Protein AF-A0A7I4YRG2-F1 (afdb_monomer_lite)

Organism: Haemonchus contortus (NCBI:txid6289)

Structure (mmCIF, N/CA/C/O backbone):
data_AF-A0A7I4YRG2-F1
#
_entry.id   AF-A0A7I4YRG2-F1
#
loop_
_atom_site.group_PDB
_atom_site.id
_atom_site.type_symbol
_atom_site.label_atom_id
_atom_site.label_alt_id
_atom_site.label_comp_id
_atom_site.label_asym_id
_atom_site.label_entity_id
_atom_site.label_seq_id
_atom_site.pdbx_PDB_ins_code
_atom_site.Cartn_x
_atom_site.Cartn_y
_atom_site.Cartn_z
_atom_site.occupancy
_atom_site.B_iso_or_equiv
_atom_site.auth_seq_id
_atom_site.auth_comp_id
_atom_site.auth_asym_id
_atom_site.auth_atom_id
_atom_site.pdbx_PDB_model_num
ATOM 1 N N . MET A 1 1 ? 14.420 12.578 -91.132 1.00 34.62 1 MET A N 1
ATOM 2 C CA . MET A 1 1 ? 13.721 13.794 -90.661 1.00 34.62 1 MET A CA 1
ATOM 3 C C . MET A 1 1 ? 12.398 13.355 -90.053 1.00 34.62 1 MET A C 1
ATOM 5 O O . MET A 1 1 ? 11.786 12.448 -90.597 1.00 34.62 1 MET A O 1
ATOM 9 N N . ALA A 1 2 ? 12.078 13.888 -88.875 1.00 43.38 2 ALA A N 1
ATOM 10 C CA . ALA A 1 2 ? 11.019 13.449 -87.963 1.00 43.38 2 ALA A CA 1
ATOM 11 C C . ALA A 1 2 ? 9.669 14.167 -88.197 1.00 43.38 2 ALA A C 1
ATOM 13 O O . ALA A 1 2 ? 9.571 14.981 -89.111 1.00 43.38 2 ALA A O 1
ATOM 14 N N . HIS A 1 3 ? 8.729 13.908 -87.269 1.00 30.81 3 HIS A N 1
ATOM 15 C CA . HIS A 1 3 ? 7.389 14.486 -87.008 1.00 30.81 3 HIS A CA 1
ATOM 16 C C . HIS A 1 3 ? 6.234 13.677 -87.619 1.00 30.81 3 HIS A C 1
ATOM 18 O O . HIS A 1 3 ? 6.245 13.411 -88.811 1.00 30.81 3 HIS A O 1
ATOM 24 N N . GLY A 1 4 ? 5.192 13.229 -86.909 1.00 37.81 4 GLY A N 1
ATOM 25 C CA . GLY A 1 4 ? 4.632 13.433 -85.556 1.00 37.81 4 GLY A CA 1
ATOM 26 C C . GLY A 1 4 ? 3.154 12.982 -85.668 1.00 37.81 4 GLY A C 1
ATOM 27 O O . GLY A 1 4 ? 2.581 13.121 -86.740 1.00 37.81 4 GLY A O 1
ATOM 28 N N . HIS A 1 5 ? 2.509 12.306 -84.716 1.00 42.75 5 HIS A N 1
ATOM 29 C CA . HIS A 1 5 ? 1.800 12.909 -83.584 1.00 42.75 5 HIS A CA 1
ATOM 30 C C . HIS A 1 5 ? 1.269 11.745 -82.714 1.00 42.75 5 HIS A C 1
ATOM 32 O O . HIS A 1 5 ? 0.474 10.935 -83.186 1.00 42.75 5 HIS A O 1
ATOM 38 N N . LEU A 1 6 ? 1.754 11.617 -81.478 1.00 45.16 6 LEU A N 1
ATOM 39 C CA . LEU A 1 6 ? 1.218 10.696 -80.470 1.00 45.16 6 LEU A CA 1
ATOM 40 C C . LEU A 1 6 ? 0.133 11.451 -79.696 1.00 45.16 6 LEU A C 1
ATOM 42 O O . LEU A 1 6 ? 0.400 12.550 -79.215 1.00 45.16 6 LEU A O 1
ATOM 46 N N . LEU A 1 7 ? -1.077 10.885 -79.611 1.00 44.03 7 LEU A N 1
ATOM 47 C CA . LEU A 1 7 ? -2.151 11.422 -78.772 1.00 44.03 7 LEU A CA 1
ATOM 48 C C . LEU A 1 7 ? -1.669 11.549 -77.319 1.00 44.03 7 LEU A C 1
ATOM 50 O O . LEU A 1 7 ? -1.010 10.647 -76.797 1.00 44.03 7 LEU A O 1
ATOM 54 N N . SER A 1 8 ? -2.002 12.690 -76.710 1.00 44.78 8 SER A N 1
ATOM 55 C CA . SER A 1 8 ? -1.555 13.094 -75.380 1.00 44.78 8 SER A CA 1
ATOM 56 C C . SER A 1 8 ? -2.069 12.159 -74.290 1.00 44.78 8 SER A C 1
ATOM 58 O O . SER A 1 8 ? -3.201 11.680 -74.322 1.00 44.78 8 SER A O 1
ATOM 60 N N . SER A 1 9 ? -1.219 11.953 -73.291 1.00 49.59 9 SER A N 1
ATOM 61 C CA . SER A 1 9 ? -1.452 11.132 -72.104 1.00 49.59 9 SER A CA 1
ATOM 62 C C . SER A 1 9 ? -2.393 11.794 -71.077 1.00 49.59 9 SER A C 1
ATOM 64 O O . SER A 1 9 ? -2.531 11.279 -69.966 1.00 49.59 9 SER A O 1
ATOM 66 N N . ASP A 1 10 ? -3.034 12.911 -71.440 1.00 53.72 10 ASP A N 1
ATOM 67 C CA . ASP A 1 10 ? -3.809 13.772 -70.537 1.00 53.72 10 ASP A CA 1
ATOM 68 C C . ASP A 1 10 ? -5.238 13.270 -70.255 1.00 53.72 10 ASP A C 1
ATOM 70 O O . ASP A 1 10 ? -5.791 13.576 -69.204 1.00 53.72 10 ASP A O 1
ATOM 74 N N . ASP A 1 11 ? -5.827 12.398 -71.080 1.00 44.59 11 ASP A N 1
ATOM 75 C CA . ASP A 1 11 ? -7.199 11.907 -70.825 1.00 44.59 11 ASP A CA 1
ATOM 76 C C . ASP A 1 11 ? -7.282 10.799 -69.756 1.00 44.59 11 ASP A C 1
ATOM 78 O O . ASP A 1 11 ? -8.367 10.394 -69.334 1.00 44.59 11 ASP A O 1
ATOM 82 N N . LYS A 1 12 ? -6.134 10.330 -69.250 1.00 43.69 12 LYS A N 1
ATOM 83 C CA . LYS A 1 12 ? -6.063 9.485 -68.044 1.00 43.69 12 LYS A CA 1
ATOM 84 C C . LYS A 1 12 ? -5.864 10.287 -66.754 1.00 43.69 12 LYS A C 1
ATOM 86 O O . LYS A 1 12 ? -5.838 9.687 -65.682 1.00 43.69 12 LYS A O 1
ATOM 91 N N . ALA A 1 13 ? -5.767 11.616 -66.834 1.00 50.75 13 ALA A N 1
ATOM 92 C CA . ALA A 1 13 ? -5.467 12.477 -65.691 1.00 50.75 13 ALA A CA 1
ATOM 93 C C . ALA A 1 13 ? -6.673 12.803 -64.783 1.00 50.75 13 ALA A C 1
ATOM 95 O O . ALA A 1 13 ? -6.497 13.502 -63.793 1.00 50.75 13 ALA A O 1
ATOM 96 N N . HIS A 1 14 ? -7.886 12.294 -65.051 1.00 48.03 14 HIS A N 1
ATOM 97 C CA . HIS A 1 14 ? -9.089 12.732 -64.318 1.00 48.03 14 HIS A CA 1
ATOM 98 C C . HIS A 1 14 ? -9.790 11.698 -63.422 1.00 48.03 14 HIS A C 1
ATOM 100 O O . HIS A 1 14 ? -10.758 12.062 -62.760 1.00 48.03 14 HIS A O 1
ATOM 106 N N . HIS A 1 15 ? -9.327 10.444 -63.328 1.00 38.28 15 HIS A N 1
ATOM 107 C CA . HIS A 1 15 ? -10.020 9.431 -62.504 1.00 38.28 15 HIS A CA 1
ATOM 108 C C . HIS A 1 15 ? -9.282 9.002 -61.217 1.00 38.28 15 HIS A C 1
ATOM 110 O O . HIS A 1 15 ? -9.889 8.387 -60.345 1.00 38.28 15 HIS A O 1
ATOM 116 N N . GLU A 1 16 ? -8.005 9.344 -61.027 1.00 37.53 16 GLU A N 1
ATOM 117 C CA . GLU A 1 16 ? -7.231 8.888 -59.851 1.00 37.53 16 GLU A CA 1
ATOM 118 C C . GLU A 1 16 ? -6.992 9.965 -58.773 1.00 37.53 16 GLU A C 1
ATOM 120 O O . GLU A 1 16 ? -6.269 9.727 -57.808 1.00 37.53 16 GLU A O 1
ATOM 125 N N . GLU A 1 17 ? -7.655 11.125 -58.858 1.00 44.31 17 GLU A N 1
ATOM 126 C CA . GLU A 1 17 ? -7.584 12.193 -57.839 1.00 44.31 17 GLU A CA 1
ATOM 127 C C . GLU A 1 17 ? -8.739 12.189 -56.812 1.00 44.31 17 GLU A C 1
ATOM 129 O O . GLU A 1 17 ? -8.931 13.160 -56.085 1.00 44.31 17 GLU A O 1
ATOM 134 N N . ALA A 1 18 ? -9.499 11.098 -56.674 1.00 41.16 18 ALA A N 1
ATOM 135 C CA . ALA A 1 18 ? -10.648 11.063 -55.755 1.00 41.16 18 ALA A CA 1
ATOM 136 C C . ALA A 1 18 ? -10.313 10.713 -54.284 1.00 41.16 18 ALA A C 1
ATOM 138 O O . ALA A 1 18 ? -11.161 10.874 -53.411 1.00 41.16 18 ALA A O 1
ATOM 139 N N . TRP A 1 19 ? -9.091 10.264 -53.966 1.00 37.78 19 TRP A N 1
ATOM 140 C CA . TRP A 1 19 ? -8.764 9.743 -52.621 1.00 37.78 19 TRP A CA 1
ATOM 141 C C . TRP A 1 19 ? -7.987 10.714 -51.719 1.00 37.78 19 TRP A C 1
ATOM 143 O O . TRP A 1 19 ? -7.685 10.381 -50.577 1.00 37.78 19 TRP A O 1
ATOM 153 N N . LYS A 1 20 ? -7.682 11.933 -52.184 1.00 49.69 20 LYS A N 1
ATOM 154 C CA . LYS A 1 20 ? -6.917 12.925 -51.399 1.00 49.69 20 LYS A CA 1
ATOM 155 C C . LYS A 1 20 ? -7.757 13.793 -50.448 1.00 49.69 20 LYS A C 1
ATOM 157 O O . LYS A 1 20 ? -7.194 14.677 -49.811 1.00 49.69 20 LYS A O 1
ATOM 162 N N . GLN A 1 21 ? -9.068 13.561 -50.316 1.00 48.44 21 GLN A N 1
ATOM 163 C CA . GLN A 1 21 ? -9.945 14.400 -49.477 1.00 48.44 21 GLN A CA 1
ATOM 164 C C . GLN A 1 21 ? -10.533 13.733 -48.224 1.00 48.44 21 GLN A C 1
ATOM 166 O O . GLN A 1 21 ? -11.177 14.419 -47.436 1.00 48.44 21 GLN A O 1
ATOM 171 N N . HIS A 1 22 ? -10.254 12.456 -47.950 1.00 36.62 22 HIS A N 1
ATOM 172 C CA . HIS A 1 22 ? -10.638 11.842 -46.675 1.00 36.62 22 HIS A CA 1
ATOM 173 C C . HIS A 1 22 ? -9.398 11.441 -45.885 1.00 36.62 22 HIS A C 1
ATOM 175 O O . HIS A 1 22 ? -8.725 10.458 -46.182 1.00 36.62 22 HIS A O 1
ATOM 181 N N . GLY A 1 23 ? -9.079 12.256 -44.880 1.00 49.88 23 GLY A N 1
ATOM 182 C CA . GLY A 1 23 ? -7.996 11.988 -43.955 1.00 49.88 23 GLY A CA 1
ATOM 183 C C . GLY A 1 23 ? -8.224 10.688 -43.197 1.00 49.88 23 GLY A C 1
ATOM 184 O O . GLY A 1 23 ? -9.221 10.542 -42.500 1.00 49.88 23 GLY A O 1
ATOM 185 N N . GLN A 1 24 ? -7.238 9.803 -43.268 1.00 40.94 24 GLN A N 1
ATOM 186 C CA . GLN A 1 24 ? -6.672 9.192 -42.075 1.00 40.94 24 GLN A CA 1
ATOM 187 C C . GLN A 1 24 ? -5.157 9.210 -42.242 1.00 40.94 24 GLN A C 1
ATOM 189 O O . GLN A 1 24 ? -4.564 8.414 -42.964 1.00 40.94 24 GLN A O 1
ATOM 194 N N . THR A 1 25 ? -4.532 10.182 -41.589 1.00 42.06 25 THR A N 1
ATOM 195 C CA . THR A 1 25 ? -3.114 10.148 -41.263 1.00 42.06 25 THR A CA 1
ATOM 196 C C . THR A 1 25 ? -2.920 8.989 -40.291 1.00 42.06 25 THR A C 1
ATOM 198 O O . THR A 1 25 ? -2.999 9.166 -39.077 1.00 42.06 25 THR A O 1
ATOM 201 N N . THR A 1 26 ? -2.746 7.773 -40.804 1.00 49.47 26 THR A N 1
ATOM 202 C CA . THR A 1 26 ? -2.190 6.691 -39.994 1.00 49.47 26 THR A CA 1
ATOM 203 C C . THR A 1 26 ? -0.769 7.101 -39.664 1.00 49.47 26 THR A C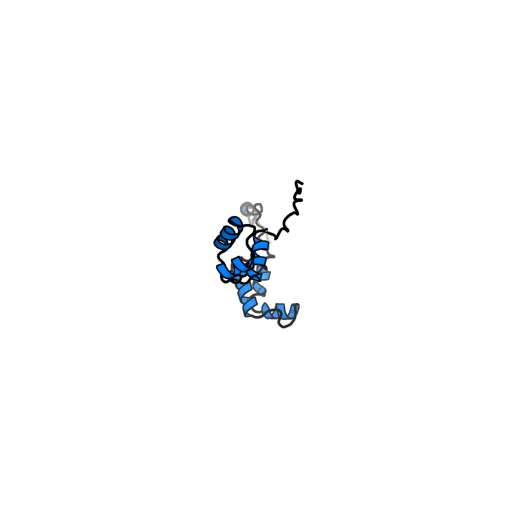 1
ATOM 205 O O . THR A 1 26 ? 0.123 7.052 -40.511 1.00 49.47 26 THR A O 1
ATOM 208 N N . ASP A 1 27 ? -0.629 7.615 -38.452 1.00 40.62 27 ASP A N 1
ATOM 209 C CA . ASP A 1 27 ? 0.589 8.093 -37.840 1.00 40.62 27 ASP A CA 1
ATOM 210 C C . ASP A 1 27 ? 1.737 7.092 -38.044 1.00 40.62 27 ASP A C 1
ATOM 212 O O . ASP A 1 27 ? 1.819 6.036 -37.410 1.00 40.62 27 ASP A O 1
ATOM 216 N N . LEU A 1 28 ? 2.640 7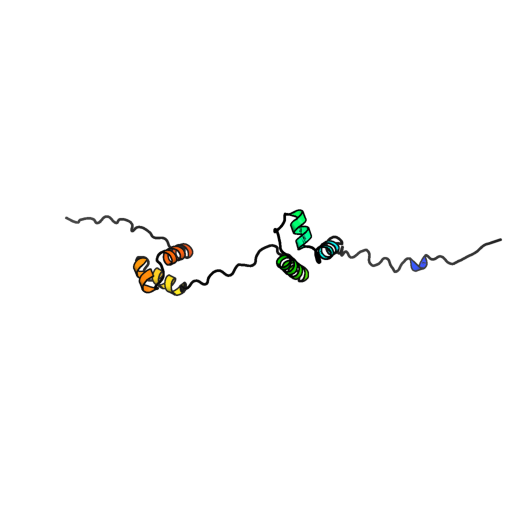.428 -38.968 1.00 43.34 28 LEU A N 1
ATOM 217 C CA . LEU A 1 28 ? 3.858 6.665 -39.232 1.00 43.34 28 LEU A CA 1
ATOM 218 C C . LEU A 1 28 ? 4.839 6.715 -38.044 1.00 43.34 28 LEU A C 1
ATOM 220 O O . LEU A 1 28 ? 5.862 6.027 -38.089 1.00 43.34 28 LEU A O 1
ATOM 224 N N . HIS A 1 29 ? 4.538 7.453 -36.966 1.00 48.69 29 HIS A N 1
ATOM 225 C CA . HIS A 1 29 ? 5.325 7.423 -35.733 1.00 48.69 29 HIS A CA 1
ATOM 226 C C . HIS A 1 29 ? 5.002 6.241 -34.807 1.00 48.69 29 HIS A C 1
ATOM 228 O O . HIS A 1 29 ? 5.831 5.930 -33.951 1.00 48.69 29 HIS A O 1
ATOM 234 N N . HIS A 1 30 ? 3.892 5.515 -34.997 1.00 46.56 30 HIS A N 1
ATOM 235 C CA . HIS A 1 30 ? 3.506 4.460 -34.045 1.00 46.56 30 HIS A CA 1
ATOM 236 C C . HIS A 1 30 ? 4.072 3.062 -34.368 1.00 46.56 30 HIS A C 1
ATOM 238 O O . HIS A 1 30 ? 4.419 2.285 -33.479 1.00 46.56 30 HIS A O 1
ATOM 244 N N . LEU A 1 31 ? 4.243 2.730 -35.651 1.00 46.78 31 LEU A N 1
ATOM 245 C CA . LEU A 1 31 ? 4.662 1.386 -36.079 1.00 46.78 31 LEU A CA 1
ATOM 246 C C . LEU A 1 31 ? 6.173 1.060 -35.958 1.00 46.78 31 LEU A C 1
ATOM 248 O O . LEU A 1 31 ? 6.493 -0.099 -35.673 1.00 46.78 31 LEU A O 1
ATOM 252 N N . PRO A 1 32 ? 7.140 1.992 -36.113 1.00 45.91 32 PRO A N 1
ATOM 253 C CA . PRO A 1 32 ? 8.558 1.632 -36.018 1.00 45.91 32 PRO A CA 1
ATOM 254 C C . PRO A 1 32 ? 9.064 1.500 -34.573 1.00 45.91 32 PRO A C 1
ATOM 256 O O . PRO A 1 32 ? 10.084 0.840 -34.351 1.00 45.91 32 PRO A O 1
ATOM 259 N N . PHE A 1 33 ? 8.369 2.087 -33.591 1.00 40.97 33 PHE A N 1
ATOM 260 C CA . PHE A 1 33 ? 8.767 2.019 -32.181 1.00 40.97 33 PHE A CA 1
ATOM 261 C C . PHE A 1 33 ? 8.583 0.604 -31.610 1.00 40.97 33 PHE A C 1
ATOM 263 O O . PHE A 1 33 ? 9.493 0.056 -30.985 1.00 40.97 33 PHE A O 1
ATOM 270 N N . GLN A 1 34 ? 7.461 -0.049 -31.931 1.00 43.66 34 GLN A N 1
ATOM 271 C CA . GLN A 1 34 ? 7.165 -1.400 -31.443 1.00 43.66 34 GLN A CA 1
ATOM 272 C C . GLN A 1 34 ? 8.064 -2.483 -32.072 1.00 43.66 34 GLN A C 1
ATOM 274 O O . GLN A 1 34 ? 8.406 -3.470 -31.422 1.00 43.66 34 GLN A O 1
ATOM 279 N N . SER A 1 35 ? 8.514 -2.305 -33.321 1.00 46.16 35 SER A N 1
ATOM 280 C CA . SER A 1 35 ? 9.322 -3.314 -34.024 1.00 46.16 35 SER A CA 1
ATOM 281 C C . SER A 1 35 ? 10.746 -3.465 -33.474 1.00 46.16 35 SER A C 1
ATOM 283 O O . SER A 1 35 ? 11.322 -4.549 -33.607 1.00 46.16 35 SER A O 1
ATOM 285 N N . LYS A 1 36 ? 11.343 -2.405 -32.909 1.00 50.62 36 LYS A N 1
ATOM 286 C CA . LYS A 1 36 ? 12.752 -2.420 -32.471 1.00 50.62 36 LYS A CA 1
ATOM 287 C C . LYS A 1 36 ? 12.942 -2.919 -31.038 1.00 50.62 36 LYS A C 1
ATOM 289 O O . LYS A 1 36 ? 13.986 -3.498 -30.754 1.00 50.62 36 LYS A O 1
ATOM 294 N N . LEU A 1 37 ? 11.935 -2.795 -30.168 1.00 56.78 37 LEU A N 1
ATOM 295 C CA . LEU A 1 37 ? 12.024 -3.290 -28.787 1.00 56.78 37 LEU A CA 1
ATOM 296 C C . LEU A 1 37 ? 12.036 -4.830 -28.693 1.00 56.78 37 LEU A C 1
ATOM 298 O O . LEU A 1 37 ? 12.637 -5.393 -27.782 1.00 56.78 37 LEU A O 1
ATOM 302 N N . GLY A 1 38 ? 11.400 -5.542 -29.627 1.00 59.94 38 GLY A N 1
ATOM 303 C CA . GLY A 1 38 ? 10.950 -6.920 -29.382 1.00 59.94 38 GLY A CA 1
ATOM 304 C C . GLY A 1 38 ? 12.022 -7.983 -29.094 1.00 59.94 38 GLY A C 1
ATOM 305 O O . GLY A 1 38 ? 11.692 -8.999 -28.490 1.00 59.94 38 GLY A O 1
ATOM 306 N N . ARG A 1 39 ? 13.287 -7.796 -29.506 1.00 62.28 39 ARG A N 1
ATOM 307 C CA . ARG A 1 39 ? 14.325 -8.842 -29.355 1.00 62.28 39 ARG A CA 1
ATOM 308 C C . ARG A 1 39 ? 15.362 -8.558 -28.267 1.00 62.28 39 ARG A C 1
ATOM 310 O O . ARG A 1 39 ? 15.890 -9.502 -27.699 1.00 62.28 39 ARG A O 1
ATOM 317 N N . ASN A 1 40 ? 15.617 -7.283 -27.965 1.00 80.12 40 ASN A N 1
ATOM 318 C CA . ASN A 1 40 ? 16.655 -6.853 -27.022 1.00 80.12 40 ASN A CA 1
ATOM 319 C C . ASN A 1 40 ? 16.163 -5.816 -25.996 1.00 80.12 40 ASN A C 1
ATOM 321 O O . ASN A 1 40 ? 16.997 -5.254 -25.294 1.00 80.12 40 ASN A O 1
ATOM 325 N N . ALA A 1 41 ? 14.849 -5.582 -25.846 1.00 82.38 41 ALA A N 1
ATOM 326 C CA . ALA A 1 41 ? 14.307 -4.561 -24.936 1.00 82.38 41 ALA A CA 1
ATOM 327 C C . ALA A 1 41 ? 14.952 -4.576 -23.544 1.00 82.38 41 ALA A C 1
ATOM 329 O O . ALA A 1 41 ? 15.355 -3.532 -23.049 1.00 82.38 41 ALA A O 1
ATOM 330 N N . ALA A 1 42 ? 15.114 -5.751 -22.927 1.00 86.44 42 ALA A N 1
ATOM 331 C CA . ALA A 1 42 ? 15.745 -5.838 -21.611 1.00 86.44 42 ALA A CA 1
ATOM 332 C C . ALA A 1 42 ? 17.198 -5.333 -21.611 1.00 86.44 42 ALA A C 1
ATOM 334 O O . ALA A 1 42 ? 17.615 -4.649 -20.680 1.00 86.44 42 ALA A O 1
ATOM 335 N N . ARG A 1 43 ? 17.968 -5.636 -22.662 1.00 88.69 43 ARG A N 1
ATOM 336 C CA . ARG A 1 43 ? 19.345 -5.157 -22.828 1.00 88.69 43 ARG A CA 1
ATOM 337 C C . ARG A 1 43 ? 19.377 -3.648 -23.047 1.00 88.69 43 ARG A C 1
ATOM 339 O O . ARG A 1 43 ? 20.158 -2.977 -22.385 1.00 88.69 43 ARG A O 1
ATOM 346 N N . ASP A 1 44 ? 18.538 -3.130 -23.934 1.00 88.38 44 ASP A N 1
ATOM 347 C CA . ASP A 1 44 ? 18.525 -1.706 -24.279 1.00 88.38 44 ASP A CA 1
ATOM 348 C C . ASP A 1 44 ? 18.082 -0.852 -23.080 1.00 88.38 44 ASP A C 1
ATOM 350 O O . ASP A 1 44 ? 18.707 0.163 -22.774 1.00 88.38 44 ASP A O 1
ATOM 354 N N . ILE A 1 45 ? 17.082 -1.323 -22.323 1.00 86.06 45 ILE A N 1
ATOM 355 C CA . ILE A 1 45 ? 16.642 -0.706 -21.063 1.00 86.06 45 ILE A CA 1
ATOM 356 C C . ILE A 1 45 ? 17.770 -0.737 -20.029 1.00 86.06 45 ILE A C 1
ATOM 358 O O . ILE A 1 45 ? 18.061 0.282 -19.410 1.00 86.06 45 ILE A O 1
ATOM 362 N N . ASN A 1 46 ? 18.452 -1.870 -19.859 1.00 90.06 46 ASN A N 1
ATOM 363 C CA . ASN A 1 46 ? 19.554 -1.960 -18.901 1.00 90.06 46 ASN A CA 1
ATOM 364 C C . ASN A 1 46 ? 20.772 -1.106 -19.305 1.00 90.06 46 ASN A C 1
ATOM 366 O O . ASN A 1 46 ? 21.498 -0.629 -18.437 1.00 90.06 46 ASN A O 1
ATOM 370 N N . ILE A 1 47 ? 21.005 -0.877 -20.602 1.00 91.19 47 ILE A N 1
ATOM 371 C CA . ILE A 1 47 ? 22.043 0.052 -21.078 1.00 91.19 47 ILE A CA 1
ATOM 372 C C . ILE A 1 47 ? 21.651 1.503 -20.773 1.00 91.19 47 ILE A C 1
ATOM 374 O O . ILE A 1 47 ? 22.494 2.275 -20.325 1.00 91.19 47 ILE A O 1
ATOM 378 N N . ALA A 1 48 ? 20.389 1.873 -20.999 1.00 91.62 48 ALA A N 1
ATOM 379 C CA . ALA A 1 48 ? 19.914 3.243 -20.813 1.00 91.62 48 ALA A CA 1
ATOM 380 C C . ALA A 1 48 ? 19.720 3.630 -19.335 1.00 91.62 48 ALA A C 1
ATOM 382 O O . ALA A 1 48 ? 19.996 4.766 -18.959 1.00 91.62 48 ALA A O 1
ATOM 383 N N . PHE A 1 49 ? 19.255 2.694 -18.503 1.00 90.38 49 PHE A N 1
ATOM 384 C CA . PHE A 1 49 ? 18.806 2.964 -17.131 1.00 90.38 49 PHE A CA 1
ATOM 385 C C . PHE A 1 49 ? 19.628 2.250 -16.051 1.00 90.38 49 PHE A C 1
ATOM 387 O O . PHE A 1 49 ? 19.346 2.410 -14.867 1.00 90.38 49 PHE A O 1
ATOM 394 N N . GLY A 1 50 ? 20.633 1.463 -16.433 1.00 92.44 50 GLY A N 1
ATOM 395 C CA . GLY A 1 50 ? 21.501 0.738 -15.508 1.00 92.44 50 GLY A CA 1
ATOM 396 C C . GLY A 1 50 ? 21.254 -0.769 -15.487 1.00 92.44 50 GLY A C 1
ATOM 397 O O . GLY A 1 50 ? 20.159 -1.272 -15.747 1.00 92.44 50 GLY A O 1
ATOM 398 N N . PHE A 1 51 ? 22.317 -1.514 -15.185 1.00 91.44 51 PHE A N 1
ATOM 399 C CA . PHE A 1 51 ? 22.257 -2.967 -15.130 1.00 91.44 51 PHE A CA 1
ATOM 400 C C . PHE A 1 51 ? 21.310 -3.433 -14.017 1.00 91.44 51 PHE A C 1
ATOM 402 O O . PHE A 1 51 ? 21.435 -3.006 -12.873 1.00 91.44 51 PHE A O 1
ATOM 409 N N . GLY A 1 52 ? 20.389 -4.338 -14.353 1.00 90.50 52 GLY A N 1
ATOM 410 C CA . GLY A 1 52 ? 19.418 -4.890 -13.406 1.00 90.50 52 GLY A CA 1
ATOM 411 C C . GLY A 1 52 ? 18.097 -4.122 -13.316 1.00 90.50 52 GLY A C 1
ATOM 412 O O . GLY A 1 52 ? 17.208 -4.571 -12.597 1.00 90.50 52 GLY A O 1
ATOM 413 N N . THR A 1 53 ? 17.926 -3.031 -14.069 1.00 91.12 53 THR A N 1
ATOM 414 C CA . THR A 1 53 ? 16.662 -2.275 -14.134 1.00 91.12 53 THR A CA 1
ATOM 415 C C . THR A 1 53 ? 15.491 -3.136 -14.600 1.00 91.12 53 THR A C 1
ATOM 417 O O . THR A 1 53 ? 14.376 -3.012 -14.099 1.00 91.12 53 THR A O 1
ATOM 420 N N . THR A 1 54 ? 15.725 -4.040 -15.547 1.00 90.00 54 THR A N 1
ATOM 421 C CA . THR A 1 54 ? 14.725 -5.022 -15.959 1.00 90.00 54 THR A CA 1
ATOM 422 C C . THR A 1 54 ? 15.375 -6.346 -16.330 1.00 90.00 54 THR A C 1
ATOM 424 O O . THR A 1 54 ? 16.565 -6.422 -16.645 1.00 90.00 54 THR A O 1
ATOM 427 N N . ASN A 1 55 ? 14.585 -7.414 -16.316 1.00 90.94 55 ASN A N 1
ATOM 428 C CA . ASN A 1 55 ? 15.007 -8.719 -16.808 1.00 90.94 55 ASN A CA 1
ATOM 429 C C . ASN A 1 55 ? 14.210 -9.109 -18.057 1.00 90.94 55 ASN A C 1
ATOM 431 O O . ASN A 1 55 ? 13.177 -8.518 -18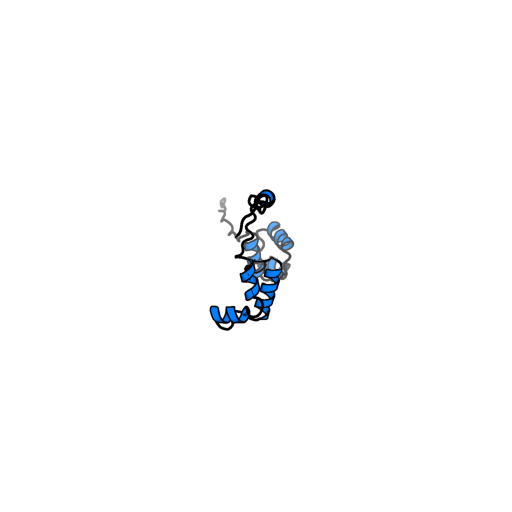.383 1.00 90.94 55 ASN A O 1
ATOM 435 N N . GLU A 1 56 ? 14.705 -10.122 -18.764 1.00 89.50 56 GLU A N 1
ATOM 436 C CA . GLU A 1 56 ? 14.123 -10.569 -20.028 1.00 89.50 56 GLU A CA 1
ATOM 437 C C . GLU A 1 56 ? 12.654 -10.987 -19.883 1.00 89.50 56 GLU A C 1
ATOM 439 O O . GLU A 1 56 ? 11.821 -10.611 -20.704 1.00 89.50 56 GLU A O 1
ATOM 444 N N . ARG A 1 57 ? 12.308 -11.680 -18.792 1.00 90.25 57 ARG A N 1
ATOM 445 C CA . ARG A 1 57 ? 10.939 -12.134 -18.523 1.00 90.25 57 ARG A CA 1
ATOM 446 C C . ARG A 1 57 ? 9.970 -10.961 -18.367 1.00 90.25 57 ARG A C 1
ATOM 448 O O . ARG A 1 57 ? 8.874 -11.000 -18.924 1.00 90.25 57 ARG A O 1
ATOM 455 N N . THR A 1 58 ? 10.367 -9.923 -17.634 1.00 89.31 58 THR A N 1
ATOM 456 C CA . THR A 1 58 ? 9.561 -8.709 -17.450 1.00 89.31 58 THR A CA 1
ATOM 457 C C . THR A 1 58 ? 9.382 -7.965 -18.771 1.00 89.31 58 THR A C 1
ATOM 459 O O . THR A 1 58 ? 8.258 -7.592 -19.109 1.00 89.31 58 THR A O 1
ATOM 462 N N . ALA A 1 59 ? 10.458 -7.801 -19.548 1.00 88.62 59 ALA A N 1
ATOM 463 C CA . ALA A 1 59 ? 10.403 -7.128 -20.845 1.00 88.62 59 ALA A CA 1
ATOM 464 C C . ALA A 1 59 ? 9.516 -7.879 -21.854 1.00 88.62 59 ALA A C 1
ATOM 466 O O . ALA A 1 59 ? 8.693 -7.262 -22.525 1.00 88.62 59 ALA A O 1
ATOM 467 N N . GLN A 1 60 ? 9.624 -9.210 -21.919 1.00 88.50 60 GLN A N 1
ATOM 468 C CA . GLN A 1 60 ? 8.773 -10.044 -22.772 1.00 88.50 60 GLN A CA 1
ATOM 469 C C . GLN A 1 60 ? 7.294 -9.965 -22.367 1.00 88.50 60 GLN A C 1
ATOM 471 O O . GLN A 1 60 ? 6.429 -9.876 -23.239 1.00 88.50 60 GLN A O 1
ATOM 476 N N . ARG A 1 61 ? 6.992 -9.971 -21.059 1.00 89.25 61 ARG A N 1
ATOM 477 C CA . ARG A 1 61 ? 5.615 -9.830 -20.558 1.00 89.25 61 ARG A CA 1
ATOM 478 C C . ARG A 1 61 ? 5.005 -8.492 -20.980 1.00 89.25 61 ARG A C 1
ATOM 480 O O . ARG A 1 61 ? 3.952 -8.498 -21.607 1.00 89.25 61 ARG A O 1
ATOM 487 N N . ARG A 1 62 ? 5.700 -7.378 -20.724 1.00 89.19 62 ARG A N 1
ATOM 488 C CA . ARG A 1 62 ? 5.248 -6.036 -21.136 1.00 89.19 62 ARG A CA 1
ATOM 489 C C . ARG A 1 62 ? 5.096 -5.928 -22.653 1.00 89.19 62 ARG A C 1
ATOM 491 O O . ARG A 1 62 ? 4.101 -5.413 -23.139 1.00 89.19 62 ARG A O 1
ATOM 498 N N . PHE A 1 63 ? 6.023 -6.501 -23.423 1.00 86.19 63 PHE A N 1
ATOM 499 C CA . PHE A 1 63 ? 5.907 -6.526 -24.882 1.00 86.19 63 PHE A CA 1
ATOM 500 C C . PHE A 1 63 ? 4.664 -7.288 -25.369 1.00 86.19 63 PHE A C 1
ATOM 502 O O . PHE A 1 63 ? 4.048 -6.902 -26.361 1.00 86.19 63 PHE A O 1
ATOM 509 N N . LYS A 1 64 ? 4.272 -8.363 -24.673 1.00 88.00 64 LYS A N 1
ATOM 510 C CA . LYS A 1 64 ? 3.034 -9.096 -24.963 1.00 88.00 64 LYS A CA 1
ATOM 511 C C . LYS A 1 64 ? 1.789 -8.256 -24.655 1.00 88.00 64 LYS A C 1
ATOM 513 O O . LYS A 1 64 ? 0.868 -8.273 -25.463 1.00 88.00 64 LYS A O 1
ATOM 518 N N . GLU A 1 65 ? 1.769 -7.541 -23.532 1.00 87.44 65 GLU A N 1
ATOM 519 C CA . GLU A 1 65 ? 0.685 -6.613 -23.161 1.00 87.44 65 GLU A CA 1
ATOM 520 C C . GLU A 1 65 ? 0.543 -5.494 -24.207 1.00 87.44 65 GLU A C 1
ATOM 522 O O . GLU A 1 65 ? -0.530 -5.344 -24.793 1.00 87.44 65 GLU A O 1
ATOM 527 N N . PHE A 1 66 ? 1.654 -4.858 -24.598 1.00 86.31 66 PHE A N 1
ATOM 528 C CA . PHE A 1 66 ? 1.676 -3.846 -25.663 1.00 86.31 66 PHE A CA 1
ATOM 529 C C . PHE A 1 66 ? 1.157 -4.377 -27.003 1.00 86.31 66 PHE A C 1
ATOM 531 O O . PHE A 1 66 ? 0.376 -3.718 -27.685 1.00 86.31 66 PHE A O 1
ATOM 538 N N . ARG A 1 67 ? 1.534 -5.604 -27.382 1.00 86.62 67 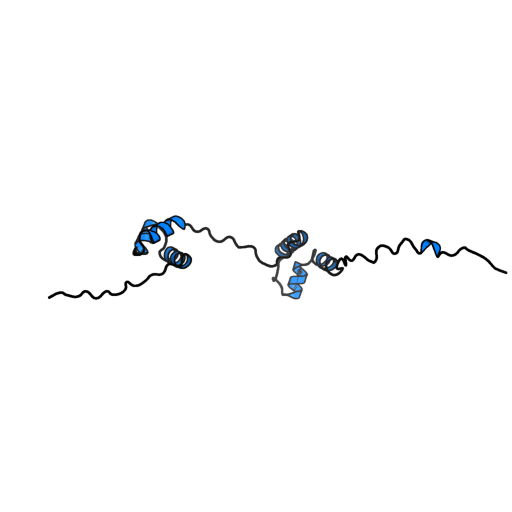ARG A N 1
ATOM 539 C CA . ARG A 1 67 ? 1.026 -6.266 -28.599 1.00 86.62 67 ARG A CA 1
ATOM 540 C C . ARG A 1 67 ? -0.474 -6.558 -28.547 1.00 86.62 67 ARG A C 1
ATOM 542 O O . ARG A 1 67 ? -1.088 -6.684 -29.603 1.00 86.62 67 ARG A O 1
ATOM 549 N N . ASN A 1 68 ? -1.037 -6.685 -27.349 1.00 88.88 68 ASN A N 1
ATOM 550 C CA . ASN A 1 68 ? -2.467 -6.869 -27.128 1.00 88.88 68 ASN A CA 1
ATOM 551 C C . ASN A 1 68 ? -3.225 -5.529 -27.031 1.00 88.88 68 ASN A C 1
ATOM 553 O O . ASN A 1 68 ? -4.440 -5.552 -26.853 1.00 88.88 68 ASN A O 1
ATOM 557 N N . GLY A 1 69 ? -2.533 -4.390 -27.171 1.00 87.50 69 GLY A N 1
ATOM 558 C CA . GLY A 1 69 ? -3.112 -3.046 -27.098 1.00 87.50 69 GLY A CA 1
ATOM 559 C C . GLY A 1 69 ? -3.235 -2.483 -25.681 1.00 87.50 69 GLY A C 1
ATOM 560 O O . GLY A 1 69 ? -3.807 -1.410 -25.517 1.00 87.50 69 GLY A O 1
ATOM 561 N N . ASP A 1 70 ? -2.710 -3.181 -24.669 1.00 88.12 70 ASP A N 1
ATOM 562 C CA . ASP A 1 70 ? -2.605 -2.649 -23.313 1.00 88.12 70 ASP A CA 1
ATOM 563 C C . ASP A 1 70 ? -1.265 -1.930 -23.151 1.00 88.12 70 ASP A C 1
ATOM 565 O O . ASP A 1 70 ? -0.219 -2.557 -22.989 1.00 88.12 70 ASP A O 1
ATOM 569 N N . GLU A 1 71 ? -1.312 -0.603 -23.250 1.00 87.38 71 GLU A N 1
ATOM 570 C CA . GLU A 1 71 ? -0.163 0.296 -23.111 1.00 87.38 71 GLU A CA 1
ATOM 571 C C . GLU A 1 71 ? -0.021 0.876 -21.696 1.00 87.38 71 GLU A C 1
ATOM 573 O O . GLU A 1 71 ? 0.830 1.739 -21.462 1.00 87.38 71 GLU A O 1
ATOM 578 N N . SER A 1 72 ? -0.822 0.398 -20.736 1.00 89.38 72 SER A N 1
ATOM 579 C CA . SER A 1 72 ? -0.761 0.864 -19.354 1.00 89.38 72 SER A CA 1
ATOM 580 C C . SER A 1 72 ? 0.578 0.514 -18.701 1.00 89.38 72 SER A C 1
ATOM 582 O O . SER A 1 72 ? 1.018 -0.638 -18.670 1.00 89.38 72 SER A O 1
ATOM 584 N N . LEU A 1 73 ? 1.231 1.529 -18.132 1.00 87.25 73 LEU A N 1
ATOM 585 C CA . LEU A 1 73 ? 2.427 1.348 -17.306 1.00 87.25 73 LEU A CA 1
ATOM 586 C C . LEU A 1 73 ? 2.091 1.105 -15.833 1.00 87.25 73 LEU A C 1
ATOM 588 O O . LEU A 1 73 ? 2.971 0.678 -15.082 1.00 87.25 73 LEU A O 1
ATOM 592 N N . GLU A 1 74 ? 0.846 1.363 -15.432 1.00 89.94 74 GLU A N 1
ATOM 593 C CA . GLU A 1 74 ? 0.390 1.146 -14.066 1.00 89.94 74 GLU A CA 1
ATOM 594 C C . GLU A 1 74 ? 0.400 -0.348 -13.730 1.00 89.94 74 GLU A C 1
ATOM 596 O O . GLU A 1 74 ? 0.210 -1.214 -14.590 1.00 89.94 74 GLU A O 1
ATOM 601 N N . ASP A 1 75 ? 0.671 -0.653 -12.465 1.00 86.00 75 ASP A N 1
ATOM 602 C CA . ASP A 1 75 ? 0.452 -1.997 -11.946 1.00 86.00 75 ASP A CA 1
ATOM 603 C C . ASP A 1 75 ? -1.055 -2.200 -11.753 1.00 86.00 75 ASP A C 1
ATOM 605 O O . ASP A 1 75 ? -1.749 -1.331 -11.218 1.00 86.00 75 ASP A O 1
ATOM 609 N N . ASP A 1 76 ? -1.547 -3.385 -12.115 1.00 85.94 76 ASP A N 1
ATOM 610 C CA . ASP A 1 76 ? -2.887 -3.805 -11.721 1.00 85.94 76 ASP A CA 1
ATOM 611 C C . ASP A 1 76 ? -3.049 -3.716 -10.203 1.00 85.94 76 ASP A C 1
ATOM 613 O O . ASP A 1 76 ? -2.086 -3.876 -9.437 1.00 85.94 76 ASP A O 1
ATOM 617 N N . SER A 1 77 ? -4.295 -3.526 -9.757 1.00 86.06 77 SER A N 1
ATOM 618 C CA . SER A 1 77 ? -4.621 -3.565 -8.336 1.00 86.06 77 SER A CA 1
ATOM 619 C C . SER A 1 77 ? -4.054 -4.846 -7.730 1.00 86.06 77 SER A C 1
ATOM 621 O O . SER A 1 77 ? -4.505 -5.956 -8.034 1.00 86.06 77 SER A O 1
ATOM 623 N N . ARG A 1 78 ? -3.034 -4.704 -6.883 1.00 85.69 78 ARG A N 1
ATOM 624 C CA . ARG A 1 78 ? -2.431 -5.853 -6.221 1.00 85.69 78 ARG A CA 1
ATOM 625 C C . ARG A 1 78 ? -3.483 -6.448 -5.300 1.00 85.69 78 ARG A C 1
ATOM 627 O O . ARG A 1 78 ? -3.988 -5.758 -4.418 1.00 85.69 78 ARG A O 1
ATOM 634 N N . GLY A 1 79 ? -3.801 -7.725 -5.503 1.00 83.94 79 GLY A N 1
ATOM 635 C CA . GLY A 1 79 ? -4.617 -8.473 -4.556 1.00 83.94 79 GLY A CA 1
ATOM 636 C C . GLY A 1 79 ? -3.962 -8.396 -3.179 1.00 83.94 79 GLY A C 1
ATOM 637 O O . GLY A 1 79 ? -2.841 -8.872 -2.993 1.00 83.94 79 GLY A O 1
ATOM 638 N N . GLY A 1 80 ? -4.629 -7.727 -2.240 1.00 82.88 80 GLY A N 1
ATOM 639 C CA . GLY A 1 80 ? -4.197 -7.675 -0.851 1.00 82.88 80 GLY A CA 1
ATOM 640 C C . GLY A 1 80 ? -4.351 -9.035 -0.174 1.00 82.88 80 GLY A C 1
ATOM 641 O O . GLY A 1 80 ? -4.962 -9.961 -0.711 1.00 82.88 80 GLY A O 1
ATOM 642 N N . ARG A 1 81 ? -3.812 -9.156 1.042 1.00 81.06 81 ARG A N 1
ATOM 643 C CA . ARG A 1 81 ? -4.126 -10.304 1.895 1.00 81.06 81 ARG A CA 1
ATOM 644 C C . ARG A 1 81 ? -5.634 -10.278 2.201 1.00 81.06 81 ARG A C 1
ATOM 646 O O . ARG A 1 81 ? -6.110 -9.223 2.618 1.00 81.06 81 ARG A O 1
ATOM 653 N N . PRO A 1 82 ? -6.366 -11.394 2.030 1.00 72.50 82 PRO A N 1
ATOM 654 C CA . PRO A 1 82 ? -7.753 -11.482 2.474 1.00 72.50 82 PRO A CA 1
ATOM 655 C C . PRO A 1 82 ? -7.849 -11.132 3.963 1.00 72.50 82 PRO A C 1
ATOM 657 O O . PRO A 1 82 ? -7.008 -11.576 4.750 1.00 72.50 82 PRO A O 1
ATOM 660 N N . SER A 1 83 ? -8.832 -10.321 4.354 1.00 71.12 83 SER A N 1
ATOM 661 C CA . SER A 1 83 ? -9.126 -10.113 5.770 1.00 71.12 83 SER A CA 1
ATOM 662 C C . SER A 1 83 ? -9.789 -11.371 6.323 1.00 71.12 83 SER A C 1
ATOM 664 O O . SER A 1 83 ? -10.794 -11.823 5.787 1.00 71.12 83 SER A O 1
ATOM 666 N N . ASP A 1 84 ? -9.250 -11.914 7.415 1.00 71.62 84 ASP A N 1
ATOM 667 C CA . ASP A 1 84 ? -9.857 -13.053 8.127 1.00 71.62 84 ASP A CA 1
ATOM 668 C C . ASP A 1 84 ? -11.129 -12.650 8.906 1.00 71.62 84 ASP A C 1
ATOM 670 O O . ASP A 1 84 ? -11.781 -13.491 9.515 1.00 71.62 84 ASP A O 1
ATOM 674 N N . VAL A 1 85 ? -11.467 -11.356 8.921 1.00 72.75 85 VAL A N 1
ATOM 675 C CA . VAL A 1 85 ? -12.595 -10.788 9.665 1.00 72.75 85 VAL A CA 1
ATOM 676 C C . VAL A 1 85 ? -13.770 -10.574 8.722 1.00 72.75 85 VAL A C 1
ATOM 678 O O . VAL A 1 85 ? -13.608 -9.931 7.682 1.00 72.75 85 VAL A O 1
ATOM 681 N N . ASP A 1 86 ? -14.946 -11.070 9.110 1.00 80.19 86 ASP A N 1
ATOM 682 C CA . ASP A 1 86 ? -16.204 -10.680 8.481 1.00 80.19 86 ASP A CA 1
ATOM 683 C C . ASP A 1 86 ? -16.524 -9.226 8.863 1.00 80.19 86 ASP A C 1
ATOM 685 O O . ASP A 1 86 ? -16.841 -8.888 10.010 1.00 80.19 86 ASP A O 1
ATOM 689 N N . ASN A 1 87 ? -16.391 -8.346 7.873 1.00 76.12 87 ASN A N 1
ATOM 690 C CA . ASN A 1 87 ? -16.619 -6.920 8.036 1.00 76.12 87 ASN A CA 1
ATOM 691 C C . ASN A 1 87 ? -18.080 -6.603 8.376 1.00 76.12 87 ASN A C 1
ATOM 693 O O . ASN A 1 87 ? -18.322 -5.581 9.019 1.00 76.12 87 ASN A O 1
ATOM 697 N N . ASP A 1 88 ? -19.039 -7.437 7.980 1.00 83.06 88 ASP A N 1
ATOM 698 C CA . ASP A 1 88 ? -20.453 -7.200 8.265 1.00 83.06 88 ASP A CA 1
ATOM 699 C C . ASP A 1 88 ? -20.793 -7.586 9.711 1.00 83.06 88 ASP A C 1
ATOM 701 O O . ASP A 1 88 ? -21.515 -6.852 10.394 1.00 83.06 88 ASP A O 1
ATOM 705 N N . GLU A 1 89 ? -20.198 -8.667 10.224 1.00 83.38 89 GLU A N 1
ATOM 706 C CA . GLU A 1 89 ? -20.353 -9.096 11.620 1.00 83.38 89 GLU A CA 1
ATOM 707 C C . GLU A 1 89 ? -19.793 -8.052 12.597 1.00 83.38 89 GLU A C 1
ATOM 709 O O . GLU A 1 89 ? -20.473 -7.626 13.540 1.00 83.38 89 GLU A O 1
ATOM 714 N N . LEU A 1 90 ? -18.573 -7.569 12.342 1.00 81.88 90 LEU A N 1
ATOM 715 C CA . LEU A 1 90 ? -17.949 -6.544 13.177 1.00 81.88 90 LEU A CA 1
ATOM 716 C C . LEU A 1 90 ? -18.731 -5.222 13.127 1.00 81.88 90 LEU A C 1
ATOM 718 O O . LEU A 1 90 ? -18.895 -4.560 14.157 1.00 81.88 90 LEU A O 1
ATOM 722 N N . LYS A 1 91 ? -19.273 -4.852 11.960 1.00 84.88 91 LYS A N 1
ATOM 723 C CA . LYS A 1 91 ? -20.137 -3.673 11.828 1.00 84.88 91 LYS A CA 1
ATOM 724 C C . LYS A 1 91 ? -21.415 -3.814 12.652 1.00 84.88 91 LYS A C 1
ATOM 726 O O . LYS A 1 91 ? -21.752 -2.890 13.395 1.00 84.88 91 LYS A O 1
ATOM 731 N N . ALA A 1 92 ? -22.089 -4.960 12.563 1.00 86.50 92 ALA A N 1
ATOM 732 C CA . ALA A 1 92 ? -23.316 -5.230 13.307 1.00 86.50 92 ALA A CA 1
ATOM 733 C C . ALA A 1 92 ? -23.092 -5.157 14.827 1.00 86.50 92 ALA A C 1
ATOM 735 O O . ALA A 1 92 ? -23.889 -4.543 15.539 1.00 86.50 92 ALA A O 1
ATOM 736 N N . LEU A 1 93 ? -21.977 -5.707 15.324 1.00 84.50 93 LEU A N 1
ATOM 737 C CA . LEU A 1 93 ? -21.608 -5.642 16.744 1.00 84.50 93 LEU A CA 1
ATOM 738 C C . LEU A 1 93 ? -21.386 -4.202 17.227 1.00 84.50 93 LEU A C 1
ATOM 740 O O . LEU A 1 93 ? -21.895 -3.811 18.281 1.00 84.50 93 LEU A O 1
ATOM 744 N N . VAL A 1 94 ? -20.657 -3.396 16.450 1.00 83.00 94 VAL A N 1
ATOM 745 C CA . VAL A 1 94 ? -20.363 -1.995 16.800 1.00 83.00 94 VAL A CA 1
ATOM 746 C C . VAL A 1 94 ? -21.615 -1.115 16.732 1.00 83.00 94 VAL A C 1
ATOM 748 O O . VAL A 1 94 ? -21.766 -0.195 17.538 1.00 83.00 94 VAL A O 1
ATOM 751 N N . GLU A 1 95 ? -22.526 -1.373 15.793 1.00 84.69 95 GLU A N 1
ATOM 752 C CA . GLU A 1 95 ? -23.801 -0.652 15.699 1.00 84.69 95 GLU A CA 1
ATOM 753 C C . GLU A 1 95 ? -24.774 -1.035 16.821 1.00 84.69 95 GLU A C 1
ATOM 755 O O . GLU A 1 95 ? -25.442 -0.153 17.364 1.00 84.69 95 GLU A O 1
ATOM 760 N N . ALA A 1 96 ? -24.813 -2.312 17.215 1.00 86.69 96 ALA A N 1
ATOM 761 C CA . ALA A 1 96 ? -25.651 -2.788 18.314 1.00 86.69 96 ALA A CA 1
ATOM 762 C C . ALA A 1 96 ? -25.211 -2.222 19.674 1.00 86.69 96 ALA A C 1
ATOM 764 O O . ALA A 1 96 ? -26.056 -1.876 20.503 1.00 86.69 96 ALA A O 1
ATOM 765 N N . ASN A 1 97 ? -23.899 -2.100 19.909 1.00 83.31 97 ASN A N 1
ATOM 766 C CA . ASN A 1 97 ? -23.370 -1.509 21.134 1.00 83.31 97 ASN A CA 1
ATOM 767 C C . ASN A 1 97 ? -22.149 -0.605 20.871 1.00 83.31 97 ASN A C 1
ATOM 769 O O . ASN A 1 97 ? -21.003 -1.043 20.983 1.00 83.31 97 ASN A O 1
ATOM 773 N N . PRO A 1 98 ? -22.364 0.702 20.637 1.00 77.38 98 PRO A N 1
ATOM 774 C CA . PRO A 1 98 ? -21.281 1.653 20.376 1.00 77.38 98 PRO A CA 1
ATOM 775 C C . PRO A 1 98 ? -20.340 1.905 21.563 1.00 77.38 98 PRO A C 1
ATOM 777 O O . PRO A 1 98 ? -19.334 2.593 21.405 1.00 77.38 98 PRO A O 1
ATOM 780 N N . ARG A 1 99 ? -20.688 1.424 22.765 1.00 76.94 99 ARG A N 1
ATOM 781 C CA . ARG A 1 99 ? -19.885 1.568 23.991 1.00 76.94 99 ARG A CA 1
ATOM 782 C C . ARG A 1 99 ? -19.111 0.297 24.341 1.00 76.94 99 ARG A C 1
ATOM 784 O O . ARG A 1 99 ? -18.522 0.235 25.418 1.00 76.94 99 ARG A O 1
ATOM 791 N N . MET A 1 100 ? -19.152 -0.720 23.482 1.00 81.12 100 MET A N 1
ATOM 792 C CA . MET A 1 100 ? -18.486 -1.989 23.748 1.00 81.12 100 MET A CA 1
ATOM 793 C C . MET A 1 100 ? -16.965 -1.825 23.730 1.00 81.12 100 MET A C 1
ATOM 795 O O . MET A 1 100 ? -16.414 -1.070 22.927 1.00 81.12 100 MET A O 1
ATOM 799 N N . ILE A 1 101 ? -16.285 -2.523 24.638 1.00 83.00 101 ILE A N 1
ATOM 800 C CA . ILE A 1 101 ? -14.836 -2.413 24.803 1.00 83.00 101 ILE A CA 1
ATOM 801 C C . ILE A 1 101 ? -14.155 -3.201 23.675 1.00 83.00 101 ILE A C 1
ATOM 803 O O . ILE A 1 101 ? -14.551 -4.328 23.374 1.00 83.00 101 ILE A O 1
ATOM 807 N N . LEU A 1 102 ? -13.092 -2.649 23.072 1.00 84.00 102 LEU A N 1
ATOM 808 C CA . LEU A 1 102 ? -12.323 -3.332 22.017 1.00 84.00 102 LEU A CA 1
ATOM 809 C C . LEU A 1 102 ? -11.831 -4.730 22.433 1.00 84.00 102 LEU A C 1
ATOM 811 O O . LEU A 1 102 ? -11.759 -5.618 21.589 1.00 84.00 102 LEU A O 1
ATOM 815 N N . MET A 1 103 ? -11.496 -4.934 23.713 1.00 85.62 103 MET A N 1
ATOM 816 C CA . MET A 1 103 ? -11.099 -6.247 24.245 1.00 85.62 103 MET A CA 1
ATOM 817 C C . MET A 1 103 ? -12.220 -7.287 24.163 1.00 85.62 103 MET A C 1
ATOM 819 O O . MET A 1 103 ? -11.945 -8.445 23.849 1.00 85.62 103 MET A O 1
ATOM 823 N N . ASP A 1 104 ? -13.465 -6.885 24.412 1.00 86.62 104 ASP A N 1
ATOM 824 C CA . ASP A 1 104 ? -14.615 -7.791 24.361 1.00 86.62 104 ASP A CA 1
ATOM 825 C C . ASP A 1 104 ? -14.903 -8.195 22.912 1.00 86.62 104 ASP A C 1
ATOM 827 O O . ASP A 1 104 ? -15.103 -9.372 22.621 1.00 86.62 104 ASP A O 1
ATOM 831 N N . ILE A 1 105 ? -14.818 -7.234 21.982 1.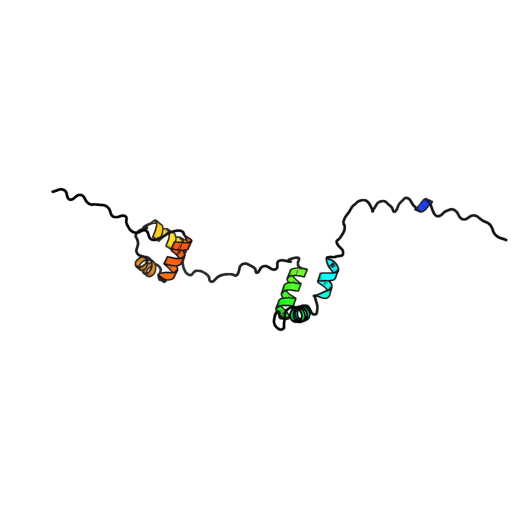00 85.62 105 ILE A N 1
ATOM 832 C CA . ILE A 1 105 ? -14.932 -7.483 20.534 1.00 85.62 105 ILE A CA 1
ATOM 833 C C . ILE A 1 105 ? -13.810 -8.418 20.061 1.00 85.62 105 ILE A C 1
ATOM 835 O O . ILE A 1 105 ? -14.053 -9.371 19.327 1.00 85.62 105 ILE A O 1
ATOM 839 N N . SER A 1 106 ? -12.579 -8.161 20.508 1.00 86.75 106 SER A N 1
ATOM 840 C CA . SER A 1 106 ?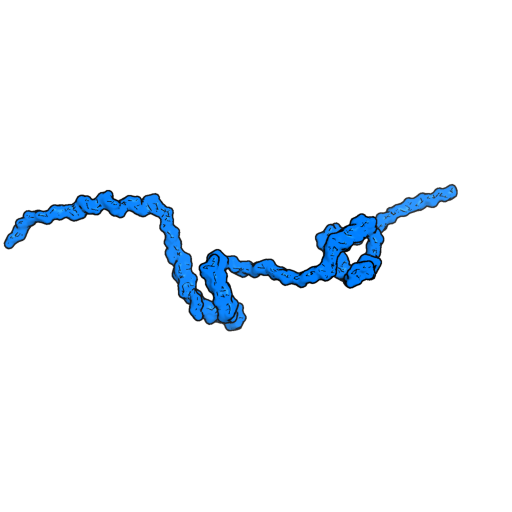 -11.394 -8.968 20.193 1.00 86.75 106 SER A CA 1
ATOM 841 C C . SER A 1 106 ? -11.549 -10.410 20.642 1.00 86.75 106 SER A C 1
ATOM 843 O O . SER A 1 106 ? -11.253 -11.327 19.877 1.00 86.75 106 SER A O 1
ATOM 845 N N . SER A 1 107 ? -12.068 -10.601 21.850 1.00 86.75 107 SER A N 1
ATOM 846 C CA . SER A 1 107 ? -12.297 -11.924 22.418 1.00 86.75 107 SER A CA 1
ATOM 847 C C . SER A 1 107 ? -13.461 -12.645 21.732 1.00 86.75 107 SER A C 1
ATOM 849 O O . SER A 1 107 ? -13.354 -13.837 21.464 1.00 86.75 107 SER A O 1
ATOM 851 N N . GLY A 1 108 ? -14.543 -11.931 21.401 1.00 85.38 108 GLY A N 1
ATOM 852 C CA . GLY A 1 108 ? -15.706 -12.486 20.700 1.00 85.38 108 GLY A CA 1
ATOM 853 C C . GLY A 1 108 ? -15.404 -12.924 19.267 1.00 85.38 108 GLY A C 1
ATOM 854 O O . GLY A 1 108 ? -15.838 -13.994 18.854 1.00 85.38 108 GLY A O 1
ATOM 855 N N . LEU A 1 109 ? -14.619 -12.129 18.533 1.00 83.88 109 LEU A N 1
ATOM 856 C CA . LEU A 1 109 ? -14.259 -12.411 17.139 1.00 83.88 109 LEU A CA 1
ATOM 857 C C . LEU A 1 109 ? -12.959 -13.215 16.996 1.00 83.88 109 LEU A C 1
ATOM 859 O O . LEU A 1 109 ? -12.601 -13.597 15.888 1.00 83.88 109 LEU A O 1
ATOM 863 N N . ASN A 1 110 ? -12.237 -13.473 18.094 1.00 86.88 110 ASN A N 1
ATOM 864 C CA . ASN A 1 110 ? -10.904 -14.089 18.092 1.00 86.88 110 ASN A CA 1
ATOM 865 C C . ASN A 1 110 ? -9.909 -13.363 17.158 1.00 86.88 110 ASN A C 1
ATOM 867 O O . ASN A 1 110 ? -9.115 -13.965 16.433 1.00 86.88 110 ASN A O 1
ATOM 871 N N . VAL A 1 111 ? -9.968 -12.033 17.169 1.00 85.69 111 VAL A N 1
ATOM 872 C CA . VAL A 1 111 ? -9.194 -11.140 16.300 1.00 85.69 111 VAL A CA 1
ATOM 873 C C . VAL A 1 111 ? -8.377 -10.202 17.170 1.00 85.69 111 VAL A C 1
ATOM 875 O O . VAL A 1 111 ? -8.823 -9.789 18.235 1.00 85.69 111 VAL A O 1
ATOM 878 N N . SER A 1 112 ? -7.174 -9.829 16.732 1.00 88.25 112 SER A N 1
ATOM 879 C CA . SER A 1 112 ? -6.335 -8.914 17.509 1.00 88.25 112 SER A CA 1
ATOM 880 C C . SER A 1 112 ? -6.993 -7.536 17.686 1.00 88.25 112 SER A C 1
ATOM 882 O O . SER A 1 112 ? -7.618 -7.000 16.768 1.00 88.25 112 SER A O 1
ATOM 884 N N . ILE A 1 113 ? -6.781 -6.914 18.848 1.00 87.75 113 ILE A N 1
ATOM 885 C CA . ILE A 1 113 ? -7.254 -5.550 19.145 1.00 87.75 113 ILE A CA 1
ATOM 886 C C . ILE A 1 113 ? -6.780 -4.549 18.076 1.00 87.75 113 ILE A C 1
ATOM 888 O O . ILE A 1 113 ? -7.537 -3.672 17.664 1.00 87.75 113 ILE A O 1
ATOM 892 N N . GLY A 1 114 ? -5.544 -4.698 17.585 1.00 87.75 114 GLY A N 1
ATOM 893 C CA . GLY A 1 114 ? -4.989 -3.838 16.536 1.00 87.75 114 GLY A CA 1
ATOM 894 C C . GLY A 1 114 ? -5.745 -3.949 15.210 1.00 87.75 114 GLY A C 1
ATOM 895 O O . GLY A 1 114 ? -5.997 -2.935 14.560 1.00 87.75 114 GLY A O 1
ATOM 896 N N . THR A 1 115 ? -6.171 -5.160 14.840 1.00 85.56 115 THR A N 1
ATOM 897 C CA . THR A 1 115 ? -7.000 -5.395 13.649 1.00 85.56 115 THR A CA 1
ATOM 898 C C . THR A 1 115 ? -8.356 -4.701 13.784 1.00 85.56 115 THR A C 1
ATOM 900 O O . THR A 1 115 ? -8.762 -3.983 12.873 1.00 85.56 115 THR A O 1
ATOM 903 N N . ILE A 1 116 ? -9.018 -4.833 14.939 1.00 86.94 116 ILE A N 1
ATOM 904 C CA . ILE A 1 116 ? -10.310 -4.176 15.210 1.00 86.94 116 ILE A CA 1
ATOM 905 C C . ILE A 1 116 ? -10.169 -2.653 15.195 1.00 86.94 116 ILE A C 1
ATOM 907 O O . ILE A 1 116 ? -10.991 -1.967 14.597 1.00 86.94 116 ILE A O 1
ATOM 911 N N . SER A 1 117 ? -9.109 -2.112 15.798 1.00 86.88 117 SER A N 1
ATOM 912 C CA . SER A 1 117 ? -8.837 -0.670 15.799 1.00 86.88 117 SER A CA 1
ATOM 913 C C . SER A 1 117 ? -8.601 -0.123 14.385 1.00 86.88 117 SER A C 1
ATOM 915 O O . SER A 1 117 ? -9.145 0.923 14.018 1.00 86.88 117 SER A O 1
ATOM 917 N N . SER A 1 118 ? -7.836 -0.846 13.557 1.00 85.62 118 SER A N 1
ATOM 918 C CA . SER A 1 118 ? -7.633 -0.482 12.151 1.00 85.62 118 SER A CA 1
ATOM 919 C C . SER A 1 118 ? -8.953 -0.463 11.385 1.00 85.62 118 SER A C 1
ATOM 921 O O . SER A 1 118 ? -9.230 0.503 10.675 1.00 85.62 118 SER A O 1
ATOM 923 N N . TYR A 1 119 ? -9.781 -1.487 11.587 1.00 84.56 119 TYR A N 1
ATOM 924 C CA . TYR A 1 119 ? -11.096 -1.579 10.967 1.00 84.56 119 TYR A CA 1
ATOM 925 C C . TYR A 1 119 ? -12.033 -0.454 11.424 1.00 84.56 119 TYR A C 1
ATOM 927 O O . TYR A 1 119 ? -12.672 0.183 10.594 1.00 84.56 119 TYR A O 1
ATOM 935 N N . MET A 1 120 ? -12.089 -0.142 12.724 1.00 84.75 120 MET A N 1
ATOM 936 C CA . MET A 1 120 ? -12.917 0.960 13.231 1.00 84.75 120 MET A CA 1
ATOM 937 C C . MET A 1 120 ? -12.580 2.283 12.539 1.00 84.75 120 MET A C 1
ATOM 939 O O . MET A 1 120 ? -13.484 3.023 12.148 1.00 84.75 120 MET A O 1
ATOM 943 N N . ARG A 1 121 ? -11.288 2.541 12.299 1.00 86.00 121 ARG A N 1
ATOM 944 C CA . ARG A 1 121 ? -10.836 3.682 11.491 1.00 86.00 121 ARG A CA 1
ATOM 945 C C . ARG A 1 121 ? -11.347 3.629 10.051 1.00 86.00 121 ARG A C 1
ATOM 947 O O . ARG A 1 121 ? -11.738 4.668 9.529 1.00 86.00 121 ARG A O 1
ATOM 954 N N . GLU A 1 122 ? -11.344 2.457 9.424 1.00 84.75 122 GLU A N 1
ATOM 955 C CA . GLU A 1 122 ? -11.820 2.257 8.050 1.00 84.75 122 GLU A CA 1
ATOM 956 C C . GLU A 1 122 ? -13.326 2.527 7.911 1.00 84.75 122 GLU A C 1
ATOM 958 O O . GLU A 1 122 ? -13.743 3.216 6.982 1.00 84.75 122 GLU A O 1
ATOM 963 N N . ILE A 1 123 ? -14.136 2.105 8.888 1.00 83.25 123 ILE A N 1
ATOM 964 C CA . ILE A 1 123 ? -15.581 2.399 8.927 1.00 83.25 123 ILE A CA 1
ATOM 965 C C . ILE A 1 123 ? -15.925 3.792 9.481 1.00 83.25 123 ILE A C 1
ATOM 967 O O . ILE A 1 123 ? -17.097 4.109 9.700 1.00 83.25 123 ILE A O 1
ATOM 971 N N . GLY A 1 124 ? -14.920 4.632 9.747 1.00 83.50 124 GLY A N 1
ATOM 972 C CA . GLY A 1 124 ? -15.107 5.994 10.251 1.00 83.50 124 GLY A CA 1
ATOM 973 C C . GLY A 1 124 ? -15.621 6.078 11.693 1.00 83.50 124 GLY A C 1
ATOM 974 O O . GLY A 1 124 ? -16.149 7.116 12.100 1.00 83.50 124 GLY A O 1
ATOM 975 N N . LYS A 1 125 ? -15.490 5.007 12.482 1.00 82.12 125 LYS A N 1
ATOM 976 C CA . LYS A 1 125 ? -15.793 5.012 13.918 1.00 82.12 125 LYS A CA 1
ATOM 977 C C . LYS A 1 125 ? -14.534 5.387 14.695 1.00 82.12 125 LYS A C 1
ATOM 979 O O . LYS A 1 125 ? -13.451 4.860 14.462 1.00 82.12 125 LYS A O 1
ATOM 984 N N . SER A 1 126 ? -14.686 6.298 15.644 1.00 75.75 126 SER A N 1
ATOM 985 C CA . SER A 1 126 ? -13.629 6.681 16.573 1.00 75.75 126 SER A CA 1
ATOM 986 C C . SER A 1 126 ? -14.120 6.555 18.005 1.00 75.75 126 SER A C 1
ATOM 988 O O . SER A 1 126 ? -15.303 6.757 18.296 1.00 75.75 126 SER A O 1
ATOM 990 N N . GLU A 1 127 ? -13.198 6.228 18.905 1.00 72.69 127 GLU A N 1
ATOM 991 C CA . GLU A 1 127 ? -13.463 6.270 20.335 1.00 72.69 127 GLU A CA 1
ATOM 992 C C . GLU A 1 127 ? -13.759 7.718 20.740 1.00 72.69 127 GLU A C 1
ATOM 994 O O . GLU A 1 127 ? -12.958 8.630 20.517 1.00 72.69 127 GLU A O 1
ATOM 999 N N . LYS A 1 128 ? -14.940 7.941 21.318 1.00 72.44 128 LYS A N 1
ATOM 1000 C CA . LYS A 1 128 ? -15.310 9.220 21.921 1.00 72.44 128 LYS A CA 1
ATOM 1001 C C . LYS A 1 128 ? -15.292 9.055 23.428 1.00 72.44 128 LYS A C 1
ATOM 1003 O O . LYS A 1 128 ? -15.971 8.183 23.964 1.00 72.44 128 LYS A O 1
ATOM 1008 N N . LEU A 1 129 ? -14.549 9.921 24.107 1.00 71.69 129 LEU A N 1
ATOM 1009 C CA . LEU A 1 129 ? -14.624 10.016 25.558 1.00 71.69 129 LEU A CA 1
ATOM 1010 C C . LEU A 1 129 ? -16.035 10.460 25.950 1.00 71.69 129 LEU A C 1
ATOM 1012 O O . LEU A 1 129 ? -16.606 11.363 25.332 1.00 71.69 129 LEU A O 1
ATOM 1016 N N . VAL A 1 130 ? -16.608 9.794 26.953 1.00 70.94 130 VAL A N 1
ATOM 1017 C CA . VAL A 1 130 ? -17.940 10.130 27.458 1.00 70.94 130 VAL A CA 1
ATOM 1018 C C . VAL A 1 130 ? -17.903 11.571 27.961 1.00 70.94 130 VAL A C 1
ATOM 1020 O O . VAL A 1 130 ? -17.056 11.927 28.779 1.00 70.94 130 VAL A O 1
ATOM 1023 N N . THR A 1 131 ? -18.799 12.412 27.448 1.00 73.31 131 THR A N 1
ATOM 1024 C CA . THR A 1 131 ? -18.941 13.791 27.917 1.00 73.31 131 THR A CA 1
ATOM 1025 C C . THR A 1 131 ? -19.339 13.763 29.388 1.00 73.31 131 THR A C 1
ATOM 1027 O O . THR A 1 131 ? -20.312 13.104 29.752 1.00 73.31 131 THR A O 1
ATOM 1030 N N . TRP A 1 132 ? -18.567 14.443 30.235 1.00 76.88 132 TRP A N 1
ATOM 1031 C CA . TRP A 1 132 ? -18.865 14.548 31.658 1.00 76.88 132 TRP A CA 1
ATOM 1032 C C . TRP A 1 132 ? -20.216 15.248 31.848 1.00 76.88 132 TRP A C 1
ATOM 1034 O O . TRP A 1 132 ? -20.413 16.357 31.352 1.00 76.88 132 TRP A O 1
ATOM 1044 N N . VAL A 1 133 ? -21.147 14.584 32.536 1.00 79.50 133 VAL A N 1
ATOM 1045 C CA . VAL A 1 133 ? -22.463 15.135 32.874 1.00 79.50 133 VAL A CA 1
ATOM 1046 C C . VAL A 1 133 ? -22.452 15.483 34.365 1.00 79.50 133 VAL A C 1
ATOM 1048 O O . VAL A 1 133 ? -22.349 14.558 35.176 1.00 79.50 133 VAL A O 1
ATOM 1051 N N . PRO A 1 134 ? -22.544 16.773 34.747 1.00 78.38 134 PRO A N 1
ATOM 1052 C CA . PRO A 1 134 ? -22.686 17.154 36.146 1.00 78.38 134 PRO A CA 1
ATOM 1053 C C . PRO A 1 134 ? -23.951 16.520 36.723 1.00 78.38 134 PRO A C 1
ATOM 1055 O O . PRO A 1 134 ? -25.040 16.698 36.184 1.00 78.38 134 PRO A O 1
ATOM 1058 N N . HIS A 1 135 ? -23.803 15.768 37.811 1.00 77.69 135 HIS A N 1
ATOM 1059 C CA . HIS A 1 135 ? -24.935 15.378 38.640 1.00 77.69 135 HIS A CA 1
ATOM 1060 C C . HIS A 1 135 ? -25.201 16.500 39.636 1.00 77.69 135 HIS A C 1
ATOM 1062 O O . HIS A 1 135 ? -24.320 16.850 40.422 1.00 77.69 135 HIS A O 1
ATOM 1068 N N . GLU A 1 136 ? -26.410 17.051 39.610 1.00 78.81 136 GLU A N 1
ATOM 1069 C CA . GLU A 1 136 ? -26.879 17.916 40.684 1.00 78.81 136 GLU A CA 1
ATOM 1070 C C . GLU A 1 136 ? -27.190 17.030 41.892 1.00 78.81 136 GLU A C 1
ATOM 1072 O O . GLU A 1 136 ? -28.097 16.197 41.865 1.00 78.81 136 GLU A O 1
ATOM 1077 N N . LEU A 1 137 ? -26.371 17.159 42.935 1.00 72.19 137 LEU A N 1
ATOM 1078 C CA . LEU A 1 137 ? -26.655 16.574 44.237 1.00 72.19 137 LEU A CA 1
ATOM 1079 C C . LEU A 1 137 ? -27.795 17.395 44.842 1.00 72.19 137 LEU A C 1
ATOM 1081 O O . LEU A 1 137 ? -27.585 18.530 45.258 1.00 72.19 137 LEU A O 1
ATOM 1085 N N . ILE A 1 138 ? -29.007 16.846 44.815 1.00 72.44 138 ILE A N 1
ATOM 1086 C CA . ILE A 1 138 ? -30.140 17.412 45.547 1.00 72.44 138 ILE A CA 1
ATOM 1087 C C . ILE A 1 138 ? -29.895 17.096 47.028 1.00 72.44 138 ILE A C 1
ATOM 1089 O O . ILE A 1 138 ? -29.780 15.923 47.389 1.00 72.44 138 ILE A O 1
ATOM 1093 N N . GLU A 1 139 ? -29.740 18.149 47.832 1.00 61.41 139 GLU A N 1
ATOM 1094 C CA . GLU A 1 139 ? -29.570 18.116 49.293 1.00 61.41 139 GLU A CA 1
ATOM 1095 C C . GLU A 1 139 ? -30.889 17.820 50.024 1.00 61.41 139 GLU A C 1
ATOM 1097 O O . GLU A 1 139 ? -31.951 18.309 49.566 1.00 61.41 139 GLU A O 1
#

Foldseek 3Di:
DDDDDDPDPCVVVPPPPPPPPDDDPPPPVPPPVLVVCQPCVLVVCCVVPHNPPDDPVVSNVQSVCVVVVNPDPDDDDPDDDDDPDDLVVLVVVCVVPVPDDLVVVCVVRVHDSVVSVVSCVVVVHDDDDPDDDDDDDDD

Sequence (139 aa):
MAHGHLLSSDDKAHHEEAWKQHGQTTDLHHLPFQSKLGRNAARDINIAFGFGTTNERTAQRRFKEFRNGDESLEDDSRGGRPSDVDNDELKALVEANPRMILMDISSGLNVSIGTISSYMREIGKSEKLVTWVPHELIE

Radius of gyration: 36.59 Å; chains: 1; bounding box: 52×32×140 Å

pLDDT: mean 73.0, std 18.41, range [30.81, 92.44]

InterPro domains:
  IPR052709 Transposase-Methyltransferase Hybrid [PTHR46060] (32-138)

Secondary structure (DSSP, 8-state):
-----PPPGGGGTTSS-SSTTS-----TTTHHHHHHHTTTHHHHHHHHH-TTS--HHHHHHHHHHHHTT----SPP---PPPPSS-HHHHHHHHHH-TT--HHHHHHHHT--HHHHHHHHHHTT----PPPP-------